Protein AF-A0A1J3D5W5-F1 (afdb_monomer_lite)

Radius of gyration: 12.86 Å; chains: 1; bounding box: 38×22×28 Å

Structure (mmCIF, N/CA/C/O backbone):
data_AF-A0A1J3D5W5-F1
#
_entry.id   AF-A0A1J3D5W5-F1
#
loop_
_atom_site.group_PDB
_atom_site.id
_atom_site.type_symbol
_atom_site.label_atom_id
_atom_site.label_alt_id
_atom_site.label_comp_id
_atom_site.label_asym_id
_atom_site.label_entity_id
_atom_site.label_seq_id
_atom_site.pdbx_PDB_ins_code
_atom_site.Cartn_x
_atom_site.Cartn_y
_atom_site.Cartn_z
_atom_site.occupancy
_atom_site.B_iso_or_equiv
_atom_site.auth_seq_id
_atom_site.auth_comp_id
_atom_site.auth_asym_id
_atom_site.auth_atom_id
_atom_site.pdbx_PDB_model_num
ATOM 1 N N . ARG A 1 1 ? 22.861 -3.594 7.492 1.00 84.00 1 ARG A N 1
ATOM 2 C CA . ARG A 1 1 ? 22.177 -3.800 6.190 1.00 84.00 1 ARG A CA 1
ATOM 3 C C . ARG A 1 1 ? 20.679 -3.659 6.431 1.00 84.00 1 ARG A C 1
ATOM 5 O O . ARG A 1 1 ? 20.208 -4.259 7.386 1.00 84.00 1 ARG A O 1
ATOM 12 N N . ILE A 1 2 ? 19.970 -2.848 5.645 1.00 94.88 2 ILE A N 1
ATOM 13 C CA . ILE A 1 2 ? 18.516 -2.632 5.762 1.00 94.88 2 ILE A CA 1
ATOM 14 C C . ILE A 1 2 ? 17.865 -2.809 4.389 1.00 94.88 2 ILE A C 1
ATOM 16 O O . ILE A 1 2 ? 18.530 -2.611 3.375 1.00 94.88 2 ILE A O 1
ATOM 20 N N . THR A 1 3 ? 16.591 -3.190 4.361 1.00 95.69 3 THR A N 1
ATOM 21 C CA . THR A 1 3 ? 15.797 -3.283 3.131 1.00 95.69 3 THR A CA 1
ATOM 22 C C . THR A 1 3 ? 14.497 -2.520 3.350 1.00 95.69 3 THR A C 1
ATOM 24 O O . THR A 1 3 ? 13.810 -2.789 4.339 1.00 95.69 3 THR A O 1
ATOM 27 N N . PRO A 1 4 ? 14.157 -1.552 2.485 1.00 97.69 4 PRO A N 1
ATOM 28 C CA . PRO A 1 4 ? 12.956 -0.757 2.672 1.00 97.69 4 PRO A CA 1
ATOM 29 C C . PRO A 1 4 ? 11.711 -1.637 2.514 1.00 97.69 4 PRO A C 1
ATOM 31 O O . PRO A 1 4 ? 11.645 -2.502 1.644 1.00 97.69 4 PRO A O 1
ATOM 34 N N . SER A 1 5 ? 10.704 -1.420 3.357 1.00 97.69 5 SER A N 1
ATOM 35 C CA . SER A 1 5 ? 9.425 -2.141 3.298 1.00 97.69 5 SER A CA 1
ATOM 36 C C . SER A 1 5 ? 8.515 -1.553 2.214 1.00 97.69 5 SER A C 1
ATOM 38 O O . SER A 1 5 ? 7.505 -0.922 2.513 1.00 97.69 5 SER A O 1
ATOM 40 N N . TRP A 1 6 ? 8.941 -1.696 0.961 1.00 98.06 6 TRP A N 1
ATOM 41 C CA . TRP A 1 6 ? 8.291 -1.142 -0.225 1.00 98.06 6 TRP A CA 1
ATOM 42 C C . TRP A 1 6 ? 7.976 -2.266 -1.210 1.00 98.06 6 TRP A C 1
ATOM 44 O O . TRP A 1 6 ? 8.797 -3.167 -1.404 1.00 98.06 6 TRP A O 1
ATOM 54 N N . VAL A 1 7 ? 6.803 -2.202 -1.837 1.00 97.94 7 VAL A N 1
ATOM 55 C CA . VAL A 1 7 ? 6.365 -3.146 -2.872 1.00 97.94 7 VAL A CA 1
ATOM 56 C C . VAL A 1 7 ? 5.805 -2.363 -4.051 1.00 97.94 7 VAL A C 1
ATOM 58 O O . VAL A 1 7 ? 4.879 -1.580 -3.886 1.00 97.94 7 VAL A O 1
ATOM 61 N N . GLY A 1 8 ? 6.365 -2.560 -5.237 1.00 97.06 8 GLY A N 1
ATOM 62 C CA . GLY A 1 8 ? 5.931 -1.923 -6.474 1.00 97.06 8 GLY A CA 1
ATOM 63 C C . GLY A 1 8 ? 5.316 -2.944 -7.418 1.00 97.06 8 GLY A C 1
ATOM 64 O O . GLY A 1 8 ? 5.856 -4.036 -7.570 1.00 97.06 8 GLY A O 1
ATOM 65 N N . PHE A 1 9 ? 4.215 -2.593 -8.071 1.00 96.00 9 PHE A N 1
ATOM 66 C CA . PHE A 1 9 ? 3.582 -3.429 -9.087 1.00 96.00 9 PHE A CA 1
ATOM 67 C C . PHE A 1 9 ? 3.788 -2.798 -10.460 1.00 96.00 9 PHE A C 1
ATOM 69 O O . PHE A 1 9 ? 3.402 -1.647 -10.695 1.00 96.00 9 PHE A O 1
ATOM 76 N N . THR A 1 10 ? 4.421 -3.546 -11.356 1.00 92.88 10 THR A N 1
ATOM 77 C CA . THR A 1 10 ? 4.528 -3.199 -12.772 1.00 92.88 10 THR A CA 1
ATOM 78 C C . THR A 1 10 ? 3.538 -4.045 -13.569 1.00 92.88 10 THR A C 1
ATOM 80 O O . THR A 1 10 ? 2.713 -4.769 -13.012 1.00 92.88 10 THR A O 1
ATOM 83 N N . ASP A 1 11 ? 3.587 -3.925 -14.889 1.00 90.62 11 ASP A N 1
ATOM 84 C CA . ASP A 1 11 ? 2.777 -4.757 -15.772 1.00 90.62 11 ASP A CA 1
ATOM 85 C C . ASP A 1 11 ? 3.288 -6.198 -15.878 1.00 90.62 11 ASP A C 1
ATOM 87 O O . ASP A 1 11 ? 2.531 -7.057 -16.306 1.00 90.62 11 ASP A O 1
ATOM 91 N N . SER A 1 12 ? 4.549 -6.451 -15.524 1.00 89.19 12 SER A N 1
ATOM 92 C CA . SER A 1 12 ? 5.210 -7.747 -15.709 1.00 89.19 12 SER A CA 1
ATOM 93 C C . SER A 1 12 ? 5.621 -8.411 -14.401 1.00 89.19 12 SER A C 1
ATOM 95 O O . SER A 1 12 ? 5.791 -9.625 -14.355 1.00 89.19 12 SER A O 1
ATOM 97 N N . GLU A 1 13 ? 5.851 -7.632 -13.343 1.00 91.81 13 GLU A N 1
ATOM 98 C CA . GLU A 1 13 ? 6.436 -8.155 -12.116 1.00 91.81 13 GLU A CA 1
ATOM 99 C C . GLU A 1 13 ? 6.072 -7.348 -10.866 1.00 91.81 13 GLU A C 1
ATOM 101 O O . GLU A 1 13 ? 5.548 -6.230 -10.902 1.00 91.81 13 GLU A O 1
ATOM 106 N N . ARG A 1 14 ? 6.405 -7.942 -9.717 1.00 95.44 14 ARG A N 1
ATOM 107 C CA . ARG A 1 14 ? 6.317 -7.309 -8.406 1.00 95.44 14 ARG A CA 1
ATOM 108 C C . ARG A 1 14 ? 7.720 -7.009 -7.889 1.00 95.44 14 ARG A C 1
ATOM 110 O O . ARG A 1 14 ? 8.458 -7.917 -7.513 1.00 95.44 14 ARG A O 1
ATOM 117 N N . LEU A 1 15 ? 8.045 -5.727 -7.804 1.00 96.56 15 LEU A N 1
ATOM 118 C CA . LEU A 1 15 ? 9.291 -5.215 -7.246 1.00 96.56 15 LEU A CA 1
ATOM 119 C C . LEU A 1 15 ? 9.194 -5.140 -5.721 1.00 96.56 15 LEU A C 1
ATOM 121 O O . LEU A 1 15 ? 8.163 -4.749 -5.176 1.00 96.56 15 LEU A O 1
ATOM 125 N N . ILE A 1 16 ? 10.275 -5.475 -5.015 1.00 97.62 16 ILE A N 1
ATOM 126 C CA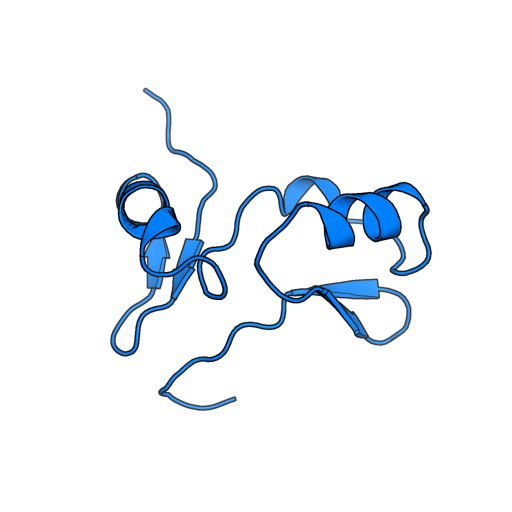 . ILE A 1 16 ? 10.333 -5.436 -3.547 1.00 97.62 16 ILE A CA 1
ATOM 127 C C . ILE A 1 16 ? 11.620 -4.736 -3.114 1.00 97.62 16 ILE A C 1
ATOM 129 O O . ILE A 1 16 ? 12.682 -4.927 -3.707 1.00 97.62 16 ILE A O 1
ATOM 133 N N . GLY A 1 17 ? 11.541 -3.933 -2.057 1.00 97.88 17 GLY A N 1
ATOM 134 C CA . GLY A 1 17 ? 12.713 -3.304 -1.467 1.00 97.88 17 GLY A CA 1
ATOM 135 C C . GLY A 1 17 ? 13.208 -2.112 -2.278 1.00 97.88 17 GLY A C 1
ATOM 136 O O . GLY A 1 17 ? 12.421 -1.259 -2.689 1.00 97.88 17 GLY A O 1
ATOM 137 N N . GLU A 1 18 ? 14.526 -2.026 -2.464 1.00 97.75 18 GLU A N 1
ATOM 138 C CA . GLU A 1 18 ? 15.167 -0.875 -3.116 1.00 97.75 18 GLU A CA 1
ATOM 139 C C . GLU A 1 18 ? 14.639 -0.649 -4.538 1.00 97.75 18 GLU A C 1
ATOM 141 O O . GLU A 1 18 ? 14.394 0.489 -4.926 1.00 97.75 18 GLU A O 1
ATOM 146 N N . ALA A 1 19 ? 14.361 -1.721 -5.289 1.00 96.88 19 ALA A N 1
ATOM 147 C CA . ALA A 1 19 ? 13.794 -1.617 -6.634 1.00 96.88 19 ALA A CA 1
ATOM 148 C C . ALA A 1 19 ? 12.432 -0.899 -6.637 1.00 96.88 19 ALA A C 1
ATOM 150 O O . ALA A 1 19 ? 12.201 -0.006 -7.450 1.00 96.88 19 ALA A O 1
ATOM 151 N N . ALA A 1 20 ? 11.555 -1.235 -5.683 1.00 97.75 20 ALA A N 1
ATOM 152 C CA . ALA A 1 20 ? 10.255 -0.585 -5.538 1.00 97.75 20 ALA A CA 1
ATOM 153 C C . ALA A 1 20 ? 10.394 0.883 -5.113 1.00 97.75 20 ALA A C 1
ATOM 155 O O . ALA A 1 20 ? 9.719 1.753 -5.658 1.00 97.75 20 ALA A O 1
ATOM 156 N N . LYS A 1 21 ? 11.299 1.170 -4.172 1.00 97.50 21 LYS A N 1
ATOM 157 C CA . LYS A 1 21 ? 11.561 2.534 -3.697 1.00 97.50 21 LYS A CA 1
ATOM 158 C C . LYS A 1 21 ? 12.099 3.437 -4.811 1.00 97.50 21 LYS A C 1
ATOM 160 O O . LYS A 1 21 ? 11.652 4.573 -4.937 1.00 97.50 21 LYS A O 1
ATOM 165 N N . ASN A 1 22 ? 13.007 2.929 -5.642 1.00 97.00 22 ASN A N 1
ATOM 166 C CA . ASN A 1 22 ? 13.631 3.702 -6.717 1.00 97.00 22 ASN A CA 1
ATOM 167 C C . ASN A 1 22 ? 12.637 4.124 -7.810 1.00 97.00 22 ASN A C 1
ATOM 169 O O . ASN A 1 22 ? 12.776 5.210 -8.365 1.00 97.00 22 ASN A O 1
ATOM 173 N N . GLN A 1 23 ? 11.616 3.312 -8.103 1.00 94.62 23 GLN A N 1
ATOM 174 C CA . GLN A 1 23 ? 10.607 3.653 -9.116 1.00 94.62 23 GLN A CA 1
ATOM 175 C C . GLN A 1 23 ? 9.414 4.462 -8.577 1.00 94.62 23 GLN A C 1
ATOM 177 O O . GLN A 1 23 ? 8.543 4.847 -9.356 1.00 94.62 23 GLN A O 1
ATOM 182 N N . ALA A 1 24 ? 9.340 4.703 -7.265 1.00 95.50 24 ALA A N 1
ATOM 183 C CA . ALA A 1 24 ? 8.155 5.253 -6.609 1.00 95.50 24 ALA A CA 1
ATOM 184 C C . ALA A 1 24 ? 7.681 6.590 -7.192 1.00 95.50 24 ALA A C 1
ATOM 186 O O . ALA A 1 24 ? 6.482 6.827 -7.280 1.00 95.50 24 ALA A O 1
ATOM 187 N N . ALA A 1 25 ? 8.614 7.445 -7.618 1.00 95.50 25 ALA A N 1
ATOM 188 C CA . ALA A 1 25 ? 8.289 8.730 -8.233 1.00 95.50 25 ALA A CA 1
ATOM 189 C C . ALA A 1 25 ? 7.632 8.582 -9.618 1.00 95.50 25 ALA A C 1
ATOM 191 O O . ALA A 1 25 ? 6.798 9.401 -9.988 1.00 95.50 25 ALA A O 1
ATOM 192 N N . ASN A 1 26 ? 7.978 7.527 -10.364 1.00 95.94 26 ASN A N 1
ATOM 193 C CA . ASN A 1 26 ? 7.464 7.274 -11.714 1.00 95.94 26 ASN A CA 1
ATOM 194 C C . ASN A 1 26 ? 6.173 6.443 -11.709 1.00 95.94 26 ASN A C 1
ATOM 196 O O . ASN A 1 26 ? 5.379 6.529 -12.639 1.00 95.94 26 ASN A O 1
ATOM 200 N N . ASN A 1 27 ? 5.966 5.625 -10.674 1.00 95.12 27 ASN A N 1
ATOM 201 C CA . ASN A 1 27 ? 4.806 4.747 -10.537 1.00 95.12 27 ASN A CA 1
ATOM 202 C C . ASN A 1 27 ? 4.210 4.825 -9.114 1.00 95.12 27 ASN A C 1
ATOM 204 O O . ASN A 1 27 ? 4.227 3.832 -8.375 1.00 95.12 27 ASN A O 1
ATOM 208 N N . PRO A 1 28 ? 3.721 6.006 -8.690 1.00 95.88 28 PRO A N 1
ATOM 209 C CA . PRO A 1 28 ? 3.358 6.256 -7.297 1.00 95.88 28 PRO A CA 1
ATOM 210 C C . PRO A 1 28 ? 2.096 5.498 -6.865 1.00 95.88 28 PRO A C 1
ATOM 212 O O . PRO A 1 28 ? 2.078 4.906 -5.790 1.00 95.88 28 PRO A O 1
ATOM 215 N N . GLU A 1 29 ? 1.066 5.425 -7.714 1.00 96.00 29 GLU A N 1
ATOM 216 C CA . GLU A 1 29 ? -0.206 4.758 -7.381 1.00 96.00 29 GLU A CA 1
ATOM 217 C C . GLU A 1 29 ? -0.076 3.236 -7.213 1.00 96.00 29 GLU A C 1
ATOM 219 O O . GLU A 1 29 ? -0.894 2.610 -6.538 1.00 96.00 29 GLU A O 1
ATOM 224 N N . ARG A 1 30 ? 0.944 2.627 -7.831 1.00 96.00 30 ARG A N 1
ATOM 225 C CA . ARG A 1 30 ? 1.199 1.178 -7.778 1.00 96.00 30 ARG A CA 1
ATOM 226 C C . ARG A 1 30 ? 2.428 0.834 -6.938 1.00 96.00 30 ARG A C 1
ATOM 228 O O . ARG A 1 30 ? 2.887 -0.306 -6.973 1.00 96.00 30 ARG A O 1
ATOM 235 N N . THR A 1 31 ? 2.956 1.791 -6.173 1.00 97.62 31 THR A N 1
ATOM 236 C CA . THR A 1 31 ? 4.057 1.570 -5.231 1.00 97.62 31 THR A CA 1
ATOM 237 C C . THR A 1 31 ? 3.578 1.768 -3.799 1.00 97.62 31 THR A C 1
ATOM 239 O O . THR A 1 31 ? 3.242 2.866 -3.370 1.00 97.62 31 THR A O 1
ATOM 242 N N . VAL A 1 32 ? 3.570 0.676 -3.046 1.00 97.69 32 VAL A N 1
ATOM 243 C CA . VAL A 1 32 ? 3.004 0.564 -1.708 1.00 97.69 32 VAL A CA 1
ATOM 244 C C . VAL A 1 32 ? 4.109 0.606 -0.653 1.00 97.69 32 VAL A C 1
ATOM 246 O O . VAL A 1 32 ? 5.088 -0.138 -0.720 1.00 97.69 32 VAL A O 1
ATOM 249 N N . PHE A 1 33 ? 3.921 1.453 0.354 1.00 97.69 33 PHE A N 1
ATOM 250 C CA . PHE A 1 33 ? 4.801 1.633 1.513 1.00 97.69 33 PHE A CA 1
ATOM 251 C C . PHE A 1 33 ? 3.961 1.997 2.743 1.00 97.69 33 PHE A C 1
ATOM 253 O O . PHE A 1 33 ? 2.763 2.209 2.616 1.00 97.69 33 PHE A O 1
ATOM 260 N N . ASP A 1 34 ? 4.543 2.036 3.942 1.00 96.75 34 ASP A N 1
ATOM 261 C CA . ASP A 1 34 ? 3.840 2.417 5.184 1.00 96.75 34 ASP A CA 1
ATOM 262 C C . ASP A 1 34 ? 2.632 1.541 5.585 1.00 96.75 34 ASP A C 1
ATOM 264 O O . ASP A 1 34 ? 1.903 1.863 6.520 1.00 96.75 34 ASP A O 1
ATOM 268 N N . VAL A 1 35 ? 2.483 0.348 4.996 1.00 96.69 35 VAL A N 1
ATOM 269 C CA . VAL A 1 35 ? 1.391 -0.607 5.297 1.00 96.69 35 VAL A CA 1
ATOM 270 C C . VAL A 1 35 ? 1.296 -0.948 6.787 1.00 96.69 35 VAL A C 1
ATOM 272 O O . VAL A 1 35 ? 0.204 -1.163 7.307 1.00 96.69 35 VAL A O 1
ATOM 275 N N . LYS A 1 36 ? 2.425 -0.935 7.511 1.00 96.62 36 LYS A N 1
ATOM 276 C CA . LYS A 1 36 ? 2.468 -1.155 8.967 1.00 96.62 36 LYS A CA 1
ATOM 277 C C . LYS A 1 36 ? 1.566 -0.186 9.746 1.00 96.62 36 LYS A C 1
ATOM 279 O O . LYS A 1 36 ? 1.125 -0.539 10.834 1.00 96.62 36 LYS A O 1
ATOM 284 N N . ARG A 1 37 ? 1.263 0.998 9.200 1.00 95.56 37 ARG A N 1
ATOM 285 C CA . ARG A 1 37 ? 0.324 1.961 9.796 1.00 95.56 37 ARG A CA 1
ATOM 286 C C . ARG A 1 37 ? -1.131 1.499 9.729 1.00 95.56 37 ARG A C 1
ATOM 288 O O . ARG A 1 37 ? -1.904 1.862 10.609 1.00 95.56 37 ARG A O 1
ATOM 295 N N . LEU A 1 38 ? -1.483 0.682 8.735 1.00 95.44 38 LEU A N 1
ATOM 296 C CA . LEU A 1 38 ? -2.849 0.224 8.462 1.00 95.44 38 LEU A CA 1
ATOM 297 C C . LEU A 1 38 ? -3.172 -1.131 9.108 1.00 95.44 38 LEU A C 1
ATOM 299 O O . LEU A 1 38 ? -4.332 -1.409 9.414 1.00 95.44 38 LEU A O 1
ATOM 303 N N . ILE A 1 39 ? -2.163 -1.985 9.311 1.00 94.62 39 ILE A N 1
ATOM 304 C CA . ILE A 1 39 ? -2.349 -3.339 9.854 1.00 94.62 39 ILE A CA 1
ATOM 305 C C . ILE A 1 39 ? -3.025 -3.273 11.230 1.00 94.62 39 ILE A C 1
ATOM 307 O O . ILE A 1 39 ? -2.563 -2.584 12.136 1.00 94.62 39 ILE A O 1
ATOM 311 N N . GLY A 1 40 ? -4.122 -4.019 11.383 1.00 95.38 40 GLY A N 1
ATOM 312 C CA . GLY A 1 40 ? -4.881 -4.108 12.634 1.00 95.38 40 GLY A CA 1
ATOM 313 C C . GLY A 1 40 ? -5.824 -2.932 12.910 1.00 95.38 40 GLY A C 1
ATOM 314 O O . GLY A 1 40 ? -6.527 -2.963 13.919 1.00 95.38 40 GLY A O 1
ATOM 315 N N . ARG A 1 41 ? -5.886 -1.920 12.034 1.00 97.12 41 ARG A N 1
ATOM 316 C CA . ARG A 1 41 ? -6.805 -0.781 12.178 1.00 97.12 41 ARG A CA 1
ATOM 317 C C . ARG A 1 41 ? -8.136 -1.007 11.463 1.00 97.12 41 ARG A C 1
ATOM 319 O O . ARG A 1 41 ? -8.264 -1.865 10.590 1.00 97.12 41 ARG A O 1
ATOM 326 N N . LYS A 1 42 ? -9.133 -0.202 11.835 1.00 97.88 42 LYS A N 1
ATOM 327 C CA . LYS A 1 42 ? -10.410 -0.076 11.118 1.00 97.88 42 LYS A CA 1
ATOM 328 C C . LYS A 1 42 ? -10.293 1.004 10.049 1.00 97.88 42 LYS A C 1
ATOM 330 O O . LYS A 1 42 ? -9.544 1.959 10.228 1.00 97.88 42 LYS A O 1
ATOM 335 N N . TYR A 1 43 ? -11.056 0.879 8.966 1.00 97.75 43 TYR A N 1
ATOM 336 C CA . TYR A 1 43 ? -11.037 1.858 7.876 1.00 97.75 43 TYR A CA 1
ATOM 337 C C . TYR A 1 43 ? -11.377 3.273 8.373 1.00 97.75 43 TYR A C 1
ATOM 339 O O . TYR A 1 43 ? -10.744 4.242 7.975 1.00 97.75 43 TYR A O 1
ATOM 347 N N . GLU A 1 44 ? -12.333 3.383 9.293 1.00 97.19 44 GLU A N 1
ATOM 348 C CA . GLU A 1 44 ? -12.826 4.654 9.845 1.00 97.19 44 GLU A CA 1
ATOM 349 C C . GLU A 1 44 ? -11.910 5.277 10.914 1.00 97.19 44 GLU A C 1
ATOM 351 O O . GLU A 1 44 ? -12.216 6.348 11.438 1.00 97.19 44 GLU A O 1
ATOM 356 N N . ASP A 1 45 ? -10.791 4.632 11.264 1.00 97.81 45 ASP A N 1
ATOM 357 C CA . ASP A 1 45 ? -9.849 5.179 12.240 1.00 97.81 45 ASP A CA 1
ATOM 358 C C . ASP A 1 45 ? -9.270 6.517 11.742 1.00 97.81 45 ASP A C 1
ATOM 360 O O . ASP A 1 45 ? -8.884 6.654 10.578 1.00 97.81 45 ASP A O 1
ATOM 364 N N . LYS A 1 46 ? -9.183 7.517 12.627 1.00 97.62 46 LYS A N 1
ATOM 365 C CA . LYS A 1 46 ? -8.731 8.877 12.288 1.00 97.62 46 LYS A CA 1
ATOM 366 C C . LYS A 1 46 ? -7.335 8.876 11.674 1.00 97.62 46 LYS A C 1
ATOM 368 O O . LYS A 1 46 ? -7.081 9.643 10.748 1.00 97.62 46 LYS A O 1
ATOM 373 N N . GLU A 1 47 ? -6.453 8.007 12.164 1.00 96.38 47 GLU A N 1
ATOM 374 C CA . GLU A 1 47 ? -5.104 7.857 11.612 1.00 96.38 47 GLU A CA 1
ATOM 375 C C . GLU A 1 47 ? -5.142 7.285 10.189 1.00 96.38 47 GLU A C 1
ATOM 377 O O . GLU A 1 47 ? -4.468 7.813 9.313 1.00 96.38 47 GLU A O 1
ATOM 382 N N . VAL A 1 48 ? -6.003 6.296 9.911 1.00 97.44 48 VAL A N 1
ATOM 383 C CA . VAL A 1 48 ? -6.180 5.740 8.555 1.00 97.44 48 VAL A CA 1
ATOM 384 C C . VAL A 1 48 ? -6.727 6.801 7.599 1.00 97.44 48 VAL A C 1
ATOM 386 O O . VAL A 1 48 ? -6.219 6.954 6.491 1.00 97.44 48 VAL A O 1
ATOM 389 N N . GLN A 1 49 ? -7.716 7.586 8.036 1.00 97.75 49 GLN A N 1
ATOM 390 C CA . GLN A 1 49 ? 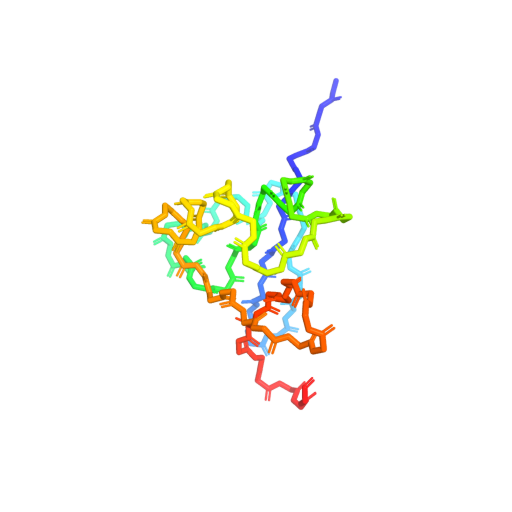-8.294 8.679 7.244 1.00 97.75 49 GLN A CA 1
ATOM 391 C C . GLN A 1 49 ? -7.295 9.815 6.974 1.00 97.75 49 GLN A C 1
ATOM 393 O O . GLN A 1 49 ? -7.380 10.491 5.946 1.00 97.75 49 GLN A O 1
ATOM 398 N N . LYS A 1 50 ? -6.348 10.045 7.889 1.00 97.50 50 LYS A N 1
ATOM 399 C CA . LYS A 1 50 ? -5.248 10.994 7.702 1.00 97.50 50 LYS A CA 1
ATOM 400 C C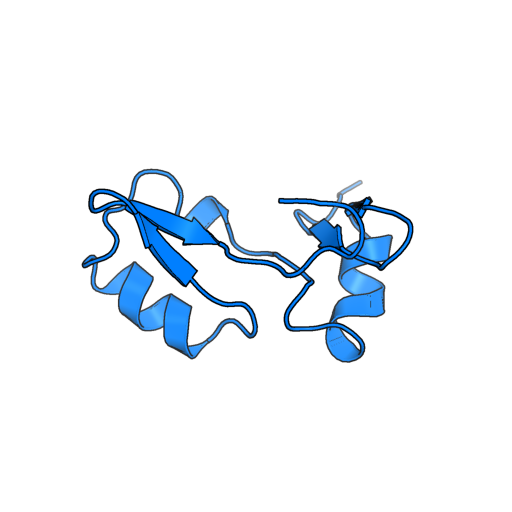 . LYS A 1 50 ? -4.206 10.440 6.733 1.00 97.50 50 LYS A C 1
ATOM 402 O O . LYS A 1 50 ? -3.851 11.143 5.790 1.00 97.50 50 LYS A O 1
ATOM 407 N N . ASP A 1 51 ? -3.766 9.199 6.929 1.00 96.19 51 ASP A N 1
ATOM 408 C CA . ASP A 1 51 ? -2.777 8.533 6.076 1.00 96.19 51 ASP A CA 1
ATOM 409 C C . ASP A 1 51 ? -3.272 8.435 4.625 1.00 96.19 51 ASP A C 1
ATOM 411 O O . ASP A 1 51 ? -2.512 8.712 3.700 1.00 96.19 51 ASP A O 1
ATOM 415 N N . MET A 1 52 ? -4.571 8.182 4.419 1.00 96.19 52 MET A N 1
ATOM 416 C CA . MET A 1 52 ? -5.235 8.199 3.106 1.00 96.19 52 MET A CA 1
ATOM 417 C C . MET A 1 52 ? -5.019 9.481 2.295 1.00 96.19 52 MET A C 1
ATOM 419 O O . MET A 1 52 ? -5.088 9.438 1.072 1.00 96.19 52 MET A O 1
ATOM 423 N N . LYS A 1 53 ? -4.795 10.624 2.952 1.00 96.50 53 LYS A N 1
ATOM 424 C CA . LYS A 1 53 ? -4.573 11.917 2.283 1.00 96.50 53 LYS A CA 1
ATOM 425 C C . LYS A 1 53 ? -3.107 12.158 1.926 1.00 96.50 53 LYS A C 1
ATOM 427 O O . LYS A 1 53 ? -2.811 13.115 1.219 1.00 96.50 53 LYS A O 1
ATOM 432 N N . LEU A 1 54 ? -2.201 11.350 2.471 1.00 96.19 54 LEU A N 1
ATOM 433 C CA . LEU A 1 54 ? -0.753 11.520 2.354 1.00 96.19 54 LEU A CA 1
ATOM 434 C C . LEU A 1 54 ? -0.129 10.518 1.384 1.00 96.19 54 LEU A C 1
ATOM 436 O O . LEU A 1 54 ? 0.914 10.800 0.798 1.00 96.19 54 LEU A O 1
ATOM 440 N N . VAL A 1 55 ? -0.743 9.346 1.233 1.00 96.44 55 VAL A N 1
ATOM 441 C CA . VAL A 1 55 ? -0.247 8.293 0.347 1.00 96.44 55 VAL A CA 1
ATOM 442 C C . VAL A 1 55 ? -0.812 8.447 -1.070 1.00 96.44 55 VAL A C 1
ATOM 444 O O . VAL A 1 55 ? -1.957 8.863 -1.232 1.00 96.44 55 VAL A O 1
ATOM 447 N N . PRO A 1 56 ? -0.038 8.098 -2.113 1.00 96.50 56 PRO A N 1
ATOM 448 C CA . PRO A 1 56 ? -0.480 8.237 -3.501 1.00 96.50 56 PRO A CA 1
ATOM 449 C C . PRO A 1 56 ? -1.373 7.087 -3.987 1.00 96.50 56 PRO A C 1
ATOM 451 O O . PRO A 1 56 ? -1.991 7.191 -5.041 1.00 96.50 56 PRO A O 1
ATOM 454 N N . TYR A 1 57 ? -1.411 5.967 -3.265 1.00 95.81 57 TYR A N 1
ATOM 455 C CA . TYR A 1 57 ? -2.181 4.783 -3.637 1.00 95.81 57 TYR A CA 1
ATOM 456 C C . TYR A 1 57 ? -3.541 4.758 -2.935 1.00 95.81 57 TYR A C 1
ATOM 458 O O . TYR A 1 57 ? -3.749 5.354 -1.877 1.00 95.81 57 TYR A O 1
ATOM 466 N N . LYS A 1 58 ? -4.491 4.021 -3.511 1.00 95.81 58 LYS A N 1
ATOM 467 C CA . LYS A 1 58 ? -5.863 3.991 -3.010 1.00 95.81 58 LYS A CA 1
ATOM 468 C C . LYS A 1 58 ? -6.006 3.037 -1.826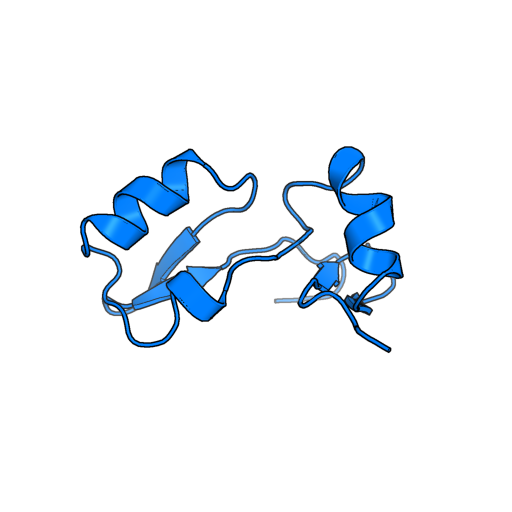 1.00 95.81 58 LYS A C 1
ATOM 470 O O . LYS A 1 58 ? -5.661 1.860 -1.921 1.00 95.81 58 LYS A O 1
ATOM 475 N N . ILE A 1 59 ? -6.594 3.529 -0.739 1.00 96.75 59 ILE A N 1
ATOM 476 C CA . ILE A 1 59 ? -7.056 2.712 0.387 1.00 96.75 59 ILE A CA 1
ATOM 477 C C . ILE A 1 59 ? -8.584 2.637 0.310 1.00 96.75 59 ILE A C 1
ATOM 479 O O . ILE A 1 59 ? -9.259 3.655 0.172 1.00 96.75 59 ILE A O 1
ATOM 483 N N . VAL A 1 60 ? -9.134 1.427 0.358 1.00 96.81 60 VAL A N 1
ATOM 484 C CA . VAL A 1 60 ? -10.567 1.138 0.247 1.00 96.81 60 VAL A CA 1
ATOM 485 C C . VAL A 1 60 ? -11.080 0.433 1.492 1.00 96.81 60 VAL A C 1
ATOM 487 O O . VAL A 1 60 ? -10.341 -0.279 2.173 1.00 96.81 60 VAL A O 1
ATOM 490 N N . ASN A 1 61 ? -12.363 0.626 1.784 1.00 97.62 61 ASN A N 1
ATOM 491 C CA . ASN A 1 61 ? -13.041 -0.101 2.845 1.00 97.62 61 ASN A CA 1
ATOM 492 C C . ASN A 1 61 ? -13.497 -1.463 2.317 1.00 97.62 61 ASN A C 1
ATOM 494 O O . ASN A 1 61 ? -14.255 -1.523 1.349 1.00 97.62 61 ASN A O 1
ATOM 498 N N . LYS A 1 62 ? -13.070 -2.541 2.971 1.00 97.50 62 LYS A N 1
ATOM 499 C CA . LYS A 1 62 ? -13.620 -3.883 2.776 1.00 97.50 62 LYS A CA 1
ATOM 500 C C . LYS A 1 62 ? -13.968 -4.450 4.145 1.00 97.50 62 LYS A C 1
ATOM 502 O O . LYS A 1 62 ? -13.083 -4.645 4.977 1.00 97.50 62 LYS A O 1
ATOM 507 N N . ASP A 1 63 ? -15.258 -4.653 4.389 1.00 96.06 63 ASP A N 1
ATOM 508 C CA . ASP A 1 63 ? -15.796 -5.195 5.644 1.00 96.06 63 ASP A CA 1
ATOM 509 C C . ASP A 1 63 ? -15.295 -4.455 6.904 1.00 96.06 63 ASP A C 1
ATOM 511 O O . ASP A 1 63 ? -14.930 -5.057 7.915 1.00 96.06 63 ASP A O 1
ATOM 515 N N . GLY A 1 64 ? -15.217 -3.121 6.831 1.00 95.94 64 GLY A N 1
ATOM 516 C CA . GLY A 1 64 ? -14.768 -2.253 7.926 1.00 95.94 64 GLY A CA 1
ATOM 517 C C . GLY A 1 64 ? -13.247 -2.160 8.092 1.00 95.94 64 GLY A C 1
ATOM 518 O O . GLY A 1 64 ? -12.767 -1.460 8.990 1.00 95.94 64 GLY A O 1
ATOM 519 N N . LYS A 1 65 ? -12.466 -2.840 7.246 1.00 97.50 65 LYS A N 1
ATOM 520 C CA . LYS A 1 65 ? -10.998 -2.863 7.288 1.00 97.50 65 LYS A CA 1
ATOM 521 C C . LYS A 1 65 ? -10.400 -2.080 6.113 1.00 97.50 65 LYS A C 1
ATOM 523 O O . LYS A 1 65 ? -10.966 -2.095 5.018 1.00 97.50 65 LYS A O 1
ATOM 528 N N . PRO A 1 66 ? -9.246 -1.419 6.308 1.00 97.81 66 PRO A N 1
ATOM 529 C CA . PRO A 1 66 ? -8.542 -0.751 5.228 1.00 97.81 66 PRO A CA 1
ATOM 530 C C . PRO A 1 66 ? -7.790 -1.766 4.364 1.00 97.81 66 PRO A C 1
ATOM 532 O O . PRO A 1 66 ? -6.946 -2.515 4.852 1.00 97.81 66 PRO A O 1
ATOM 535 N N . TYR A 1 67 ? -8.085 -1.765 3.069 1.00 97.31 67 TYR A N 1
ATOM 536 C CA . TYR A 1 67 ? -7.385 -2.539 2.048 1.00 97.31 67 TYR A CA 1
ATOM 537 C C . TYR A 1 67 ? -6.704 -1.594 1.071 1.00 97.31 67 TYR A C 1
ATOM 539 O O . TYR A 1 67 ? -7.229 -0.530 0.768 1.00 97.31 67 TYR A O 1
ATOM 547 N N . ILE A 1 68 ? -5.547 -1.985 0.549 1.00 96.62 68 ILE A N 1
ATOM 548 C CA . ILE A 1 68 ? -4.854 -1.219 -0.487 1.00 96.62 68 ILE A CA 1
ATOM 549 C C . ILE A 1 68 ? -5.283 -1.774 -1.841 1.00 96.62 68 ILE A C 1
ATOM 551 O O . ILE A 1 68 ? -5.172 -2.976 -2.077 1.00 96.62 68 ILE A O 1
ATOM 555 N N . GLN A 1 69 ? -5.786 -0.907 -2.717 1.00 95.19 69 GLN A N 1
ATOM 556 C CA . GLN A 1 69 ? -6.186 -1.264 -4.072 1.00 95.19 69 GLN A CA 1
ATOM 557 C C . GLN A 1 69 ? -5.113 -0.790 -5.052 1.00 95.19 69 GLN A C 1
ATOM 559 O O . GLN A 1 69 ? -4.865 0.409 -5.174 1.00 95.19 69 GLN A O 1
ATOM 564 N N . VAL A 1 70 ? -4.512 -1.731 -5.778 1.00 94.19 70 VAL A N 1
ATOM 565 C CA . VAL A 1 70 ? -3.519 -1.459 -6.823 1.00 94.19 70 VAL A CA 1
ATOM 566 C C . VAL A 1 70 ? -4.001 -2.083 -8.125 1.00 94.19 70 VAL A C 1
ATOM 568 O O . VAL A 1 70 ? -4.519 -3.194 -8.122 1.00 94.19 70 VAL A O 1
ATOM 571 N N . LYS A 1 71 ? -3.839 -1.377 -9.247 1.00 89.19 71 LYS A N 1
ATOM 572 C CA . LYS A 1 71 ? -4.106 -1.962 -10.566 1.00 89.19 71 LYS A CA 1
ATOM 573 C C . LYS A 1 71 ? -2.975 -2.921 -10.927 1.00 89.19 71 LYS A C 1
ATOM 575 O O . LYS A 1 71 ? -1.813 -2.540 -10.831 1.00 89.19 71 LYS A O 1
ATOM 580 N N . ILE A 1 72 ? -3.284 -4.107 -11.424 1.00 87.31 72 ILE A N 1
ATOM 581 C CA . ILE A 1 72 ? -2.329 -5.056 -12.021 1.00 87.31 72 ILE A CA 1
ATOM 582 C C . ILE A 1 72 ? -2.808 -5.401 -13.435 1.00 87.31 72 ILE A C 1
ATOM 584 O O . ILE A 1 72 ? -3.999 -5.279 -13.716 1.00 87.31 72 ILE A O 1
ATOM 588 N N . LYS A 1 73 ? -1.884 -5.717 -14.350 1.0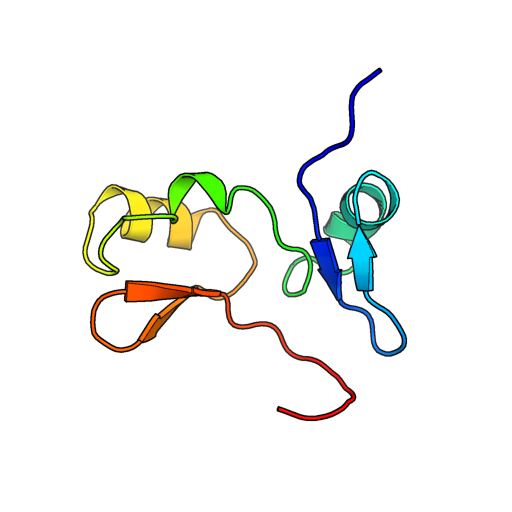0 80.44 73 LYS A N 1
ATOM 589 C CA . LYS A 1 73 ? -2.240 -6.034 -15.744 1.00 80.44 73 LYS A CA 1
ATOM 590 C C . LYS A 1 73 ? -2.731 -7.478 -15.890 1.00 80.44 73 LYS A C 1
ATOM 592 O O . LYS A 1 73 ? -3.654 -7.717 -16.660 1.00 80.44 73 LYS A O 1
ATOM 597 N N . ASP A 1 74 ? -2.195 -8.386 -15.076 1.00 66.44 74 ASP A N 1
ATOM 598 C CA . ASP A 1 74 ? -2.594 -9.791 -15.035 1.00 66.44 74 ASP A CA 1
ATOM 599 C C . ASP A 1 74 ? -3.545 -10.061 -13.854 1.00 66.44 74 ASP A C 1
ATOM 601 O O . ASP A 1 74 ? -3.104 -10.438 -12.776 1.00 66.44 74 ASP A O 1
ATOM 605 N N . GLY A 1 75 ? -4.842 -9.816 -14.086 1.00 47.09 75 GLY A N 1
ATOM 606 C CA . GLY A 1 75 ? -5.989 -10.512 -13.473 1.00 47.09 75 GLY A CA 1
ATOM 607 C C . GLY A 1 75 ? -6.209 -10.463 -11.949 1.00 47.09 75 GLY A C 1
ATOM 608 O O . GLY A 1 75 ? -5.523 -11.158 -11.212 1.00 47.09 75 GLY A O 1
ATOM 609 N N . GLU A 1 76 ? -7.293 -9.768 -11.565 1.00 38.69 76 GLU A N 1
ATOM 610 C CA . GLU A 1 76 ? -8.002 -9.709 -10.255 1.00 38.69 76 GLU A CA 1
ATOM 611 C C . GLU A 1 76 ? -7.289 -9.107 -9.026 1.00 38.69 76 GLU A C 1
ATOM 613 O O . GLU A 1 76 ? -6.355 -9.704 -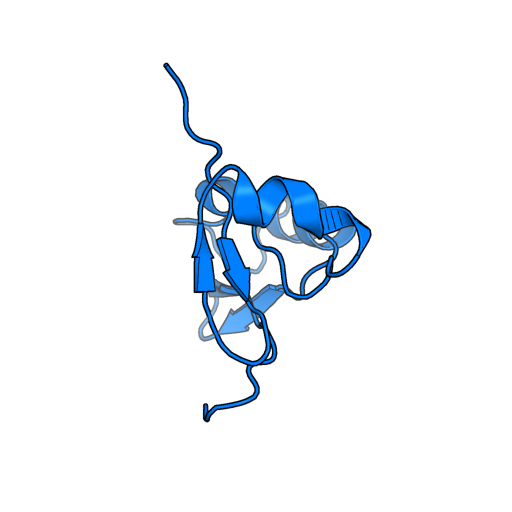8.449 1.00 38.69 76 GLU A O 1
#

pLDDT: mean 93.93, std 9.55, range [38.69, 98.06]

InterPro domains:
  IPR013126 Heat shock protein 70 family [PF00012] (1-73)
  IPR013126 Heat shock protein 70 family [PTHR19375] (1-72)
  IPR043129 ATPase, nucleotide binding domain [SSF53067] (1-73)

Secondary structure (DSSP, 8-state):
------EEE-SS-EEETHHHHHHTTTS-TTEE--GGGTTT--TT-HHHHHHTTT-SSEEEEETTEEEEE---SS--

Foldseek 3Di:
DDFAQKWAADQPDIDGTPRLVVCCVVRQQRMDHPCVQQPPDFCPDPSNVVVCVVGNYDWDHDPRGTDTDHDYNPDD

Sequence (76 aa):
RITPSWVGFTDSERLIGEAAKNQAANNPERTVFDVKRLIGRKYEDKEVQKDMKLVPYKIVNKDGKPYIQVKIKDGE

Organism: Noccaea caerulescens (NCBI:txid107243)